Protein AF-A0A7K3HJC7-F1 (afdb_monomer_lite)

Structure (mmCIF, N/CA/C/O backbone):
data_AF-A0A7K3HJC7-F1
#
_entry.id   AF-A0A7K3HJC7-F1
#
loop_
_atom_site.group_PDB
_atom_site.id
_atom_site.type_symbol
_atom_site.label_atom_id
_atom_site.label_alt_id
_atom_site.label_comp_id
_atom_site.label_asym_id
_atom_site.label_entity_id
_atom_site.label_seq_id
_atom_site.pdbx_PDB_ins_code
_atom_site.Cartn_x
_atom_site.Cartn_y
_atom_site.Cartn_z
_atom_site.occupancy
_atom_site.B_iso_or_equiv
_atom_site.auth_seq_id
_atom_site.auth_comp_id
_atom_site.auth_asym_id
_atom_site.auth_atom_id
_atom_site.pdbx_PDB_model_num
ATOM 1 N N . ASP A 1 1 ? 3.211 -2.431 -19.315 1.00 80.19 1 ASP A N 1
ATOM 2 C CA . ASP A 1 1 ? 4.679 -2.228 -19.424 1.00 80.19 1 ASP A CA 1
ATOM 3 C C . ASP A 1 1 ? 5.246 -1.878 -18.039 1.00 80.19 1 ASP A C 1
ATOM 5 O O . ASP A 1 1 ? 4.480 -1.827 -17.083 1.00 80.19 1 ASP A O 1
ATOM 9 N N . ARG A 1 2 ? 6.568 -1.691 -17.899 1.00 78.19 2 ARG A N 1
ATOM 10 C CA . ARG A 1 2 ? 7.222 -1.431 -16.596 1.00 78.19 2 ARG A CA 1
ATOM 11 C C . ARG A 1 2 ? 6.941 -0.039 -16.025 1.00 78.19 2 ARG A C 1
ATOM 13 O O . ARG A 1 2 ? 6.992 0.123 -14.810 1.00 78.19 2 ARG A O 1
ATOM 20 N N . VAL A 1 3 ? 6.686 0.950 -16.882 1.00 81.50 3 VAL A N 1
ATOM 21 C CA . VAL A 1 3 ? 6.352 2.312 -16.448 1.00 81.50 3 VAL A CA 1
ATOM 22 C C . VAL A 1 3 ? 4.957 2.299 -15.837 1.00 81.50 3 VAL A C 1
ATOM 24 O O . VAL A 1 3 ? 4.801 2.723 -14.697 1.00 81.50 3 VAL A O 1
ATOM 27 N N . GLY A 1 4 ? 3.988 1.686 -16.524 1.00 84.00 4 GLY A N 1
ATOM 28 C CA . GLY A 1 4 ? 2.632 1.524 -15.998 1.00 84.00 4 GLY A CA 1
ATOM 29 C C . GLY A 1 4 ? 2.582 0.739 -14.682 1.00 84.00 4 GLY A C 1
ATOM 30 O O . GLY A 1 4 ? 1.833 1.106 -13.782 1.00 84.00 4 GLY A O 1
ATOM 31 N N . TYR A 1 5 ? 3.420 -0.294 -14.522 1.00 82.56 5 TYR A N 1
ATOM 32 C CA . TYR A 1 5 ? 3.522 -1.014 -13.245 1.00 82.56 5 TYR A CA 1
ATOM 33 C C . TYR A 1 5 ? 4.032 -0.111 -12.113 1.00 82.56 5 TYR A C 1
ATOM 35 O O . TYR A 1 5 ? 3.438 -0.083 -11.043 1.00 82.56 5 TYR A O 1
ATOM 43 N N . ALA A 1 6 ? 5.090 0.672 -12.352 1.00 82.19 6 ALA A N 1
ATOM 44 C CA . ALA A 1 6 ? 5.634 1.584 -11.344 1.00 82.19 6 ALA A CA 1
ATOM 45 C C . ALA A 1 6 ? 4.638 2.692 -10.947 1.00 82.19 6 ALA A C 1
ATOM 47 O O . ALA A 1 6 ? 4.581 3.094 -9.786 1.00 82.19 6 ALA A O 1
ATOM 48 N N . GLU A 1 7 ? 3.835 3.185 -11.893 1.00 85.38 7 GLU A N 1
ATOM 49 C CA . GLU A 1 7 ? 2.774 4.154 -11.600 1.00 85.38 7 GLU A CA 1
ATOM 50 C C . GLU A 1 7 ? 1.647 3.544 -10.759 1.00 85.38 7 GLU A C 1
ATOM 52 O O . GLU A 1 7 ? 1.193 4.178 -9.803 1.00 85.38 7 GLU A O 1
ATOM 57 N N . ALA A 1 8 ? 1.226 2.316 -11.083 1.00 87.75 8 ALA A N 1
ATOM 58 C CA . ALA A 1 8 ? 0.211 1.586 -10.329 1.00 87.75 8 ALA A CA 1
ATOM 59 C C . ALA A 1 8 ? 0.679 1.260 -8.901 1.00 87.75 8 ALA A C 1
ATOM 61 O O . ALA A 1 8 ? -0.057 1.503 -7.946 1.00 87.75 8 ALA A O 1
ATOM 62 N N . ASP A 1 9 ? 1.920 0.795 -8.751 1.00 86.25 9 ASP A N 1
ATOM 63 C CA . ASP A 1 9 ? 2.560 0.516 -7.462 1.00 86.25 9 ASP A CA 1
ATOM 64 C C . ASP A 1 9 ? 2.619 1.769 -6.567 1.00 86.25 9 ASP A C 1
ATOM 66 O O . ASP A 1 9 ? 2.235 1.743 -5.394 1.00 86.25 9 ASP A O 1
ATOM 70 N N . ARG A 1 10 ? 2.986 2.922 -7.139 1.00 85.75 10 ARG A N 1
ATOM 71 C CA . ARG A 1 10 ? 2.956 4.200 -6.415 1.00 85.75 10 ARG A CA 1
ATOM 72 C C . ARG A 1 10 ? 1.544 4.585 -5.973 1.00 85.75 10 ARG A C 1
ATOM 74 O O . ARG A 1 10 ? 1.345 5.009 -4.833 1.00 85.75 10 ARG A O 1
ATOM 81 N N . ALA A 1 11 ? 0.564 4.458 -6.869 1.00 89.44 11 ALA A N 1
ATOM 82 C CA . ALA A 1 11 ? -0.828 4.776 -6.560 1.00 89.44 11 ALA A CA 1
ATOM 83 C C . ALA A 1 11 ? -1.371 3.890 -5.427 1.00 89.44 11 ALA A C 1
ATOM 85 O O . ALA A 1 11 ? -2.051 4.396 -4.531 1.00 89.44 11 ALA A O 1
ATOM 86 N N . PHE A 1 12 ? -1.013 2.602 -5.427 1.00 89.19 12 PHE A N 1
ATOM 87 C CA . PHE A 1 12 ? -1.333 1.661 -4.358 1.00 89.19 12 PHE A CA 1
ATOM 88 C C . PHE A 1 12 ? -0.768 2.119 -3.007 1.00 89.19 12 PHE A C 1
ATOM 90 O O . PHE A 1 12 ? -1.528 2.291 -2.052 1.00 89.19 12 PHE A O 1
ATOM 97 N N . HIS A 1 13 ? 0.535 2.407 -2.933 1.00 90.50 13 HIS A N 1
ATOM 98 C CA . HIS A 1 13 ? 1.186 2.852 -1.696 1.00 90.50 13 HIS A CA 1
ATOM 99 C C . HIS A 1 13 ? 0.575 4.143 -1.140 1.00 90.50 13 HIS A C 1
ATOM 101 O O . HIS A 1 13 ? 0.312 4.250 0.061 1.00 90.50 13 HIS A O 1
ATOM 107 N N . HIS A 1 14 ? 0.309 5.125 -2.005 1.00 89.31 14 HIS A N 1
ATOM 108 C CA . HIS A 1 14 ? -0.335 6.367 -1.587 1.00 89.31 14 HIS A CA 1
ATOM 109 C C . HIS A 1 14 ? -1.754 6.118 -1.045 1.00 89.31 14 HIS A C 1
ATOM 111 O O . HIS A 1 14 ? -2.123 6.675 -0.004 1.00 89.31 14 HIS A O 1
ATOM 117 N N . ALA A 1 15 ? -2.551 5.279 -1.717 1.00 90.44 15 ALA A N 1
ATOM 118 C CA . ALA A 1 15 ? -3.895 4.922 -1.265 1.00 90.44 15 ALA A CA 1
ATOM 119 C C . ALA A 1 15 ? -3.861 4.210 0.096 1.00 90.44 15 ALA A C 1
ATOM 121 O O . ALA A 1 15 ? -4.600 4.598 1.001 1.00 90.44 15 ALA A O 1
ATOM 122 N N . LEU A 1 16 ? -2.947 3.253 0.274 1.00 89.19 16 LEU A N 1
ATOM 123 C CA . LEU A 1 16 ? -2.763 2.520 1.524 1.00 89.19 16 LEU A CA 1
ATOM 124 C C . LEU A 1 16 ? -2.442 3.455 2.696 1.00 89.19 16 LEU A C 1
ATOM 126 O O . LEU A 1 16 ? -3.100 3.407 3.734 1.00 89.19 16 LEU A O 1
ATOM 130 N N . LEU A 1 17 ? -1.468 4.355 2.529 1.00 89.88 17 LEU A N 1
ATOM 131 C CA . LEU A 1 17 ? -1.102 5.314 3.577 1.00 89.88 17 LEU A CA 1
ATOM 132 C C . LEU A 1 17 ? -2.226 6.313 3.870 1.00 89.88 17 LEU A C 1
ATOM 134 O O . LEU A 1 17 ? -2.381 6.749 5.013 1.00 89.88 17 LEU A O 1
ATOM 138 N N . SER A 1 18 ? -3.039 6.648 2.867 1.00 90.75 18 SER A N 1
ATOM 139 C CA . SER A 1 18 ? -4.189 7.543 3.029 1.00 90.75 18 SER A CA 1
ATOM 140 C C . SER A 1 18 ? -5.280 6.950 3.929 1.00 90.75 18 SER A C 1
ATOM 142 O O . SER A 1 18 ? -5.979 7.713 4.598 1.00 90.75 18 SER A O 1
ATOM 144 N N . LEU A 1 19 ? -5.383 5.616 4.035 1.00 88.19 19 LEU A N 1
ATOM 145 C CA . LEU A 1 19 ? -6.319 4.944 4.952 1.00 88.19 19 LEU A CA 1
ATOM 146 C C . LEU A 1 19 ? -6.032 5.242 6.429 1.00 88.19 19 LEU A C 1
ATOM 148 O O . LEU A 1 19 ? -6.939 5.178 7.253 1.00 88.19 19 LEU A O 1
ATOM 152 N N . SER A 1 20 ? -4.800 5.631 6.776 1.00 86.12 20 SER A N 1
ATOM 153 C CA . SER A 1 20 ? -4.452 6.024 8.149 1.00 86.12 20 SER A CA 1
ATOM 154 C C . SER A 1 20 ? -5.127 7.325 8.609 1.00 86.12 20 SER A C 1
ATOM 156 O O . SER A 1 20 ? -5.047 7.677 9.785 1.00 86.12 20 SER A O 1
ATOM 158 N N . GLY A 1 21 ? -5.710 8.100 7.686 1.00 90.12 21 GLY A N 1
ATOM 159 C CA . GLY A 1 21 ? -6.186 9.462 7.947 1.00 90.12 21 GLY A CA 1
ATOM 160 C C . GLY A 1 21 ? -5.058 10.482 8.164 1.00 90.12 21 GLY A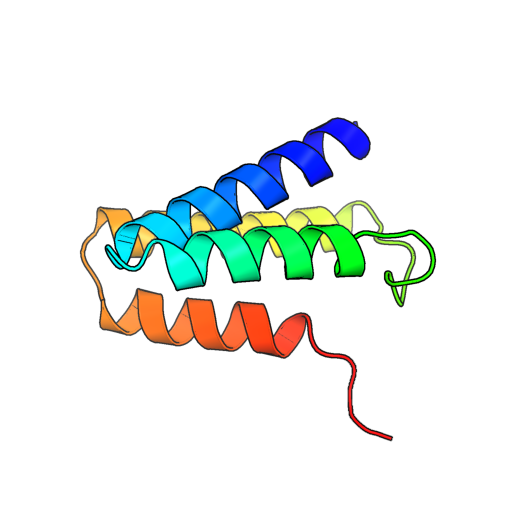 C 1
ATOM 161 O O . GLY A 1 21 ? -5.321 11.678 8.303 1.00 90.12 21 GLY A O 1
ATOM 162 N N . ASN A 1 22 ? -3.791 10.054 8.156 1.00 92.38 22 ASN A N 1
ATOM 163 C CA . ASN A 1 22 ? -2.639 10.926 8.331 1.00 92.38 22 ASN A CA 1
ATOM 164 C C . ASN A 1 22 ? -2.136 11.443 6.977 1.00 92.38 22 ASN A C 1
ATOM 166 O O . ASN A 1 22 ? -1.314 10.827 6.298 1.00 92.38 22 ASN A O 1
ATOM 170 N N . ARG A 1 23 ? -2.597 12.640 6.605 1.00 89.50 23 ARG A N 1
ATOM 171 C CA . ARG A 1 23 ? -2.217 13.284 5.340 1.00 89.50 23 ARG A CA 1
ATOM 172 C C . ARG A 1 23 ? -0.710 13.532 5.210 1.00 89.50 23 ARG A C 1
ATOM 174 O O . ARG A 1 23 ? -0.181 13.452 4.106 1.00 89.50 23 ARG A O 1
ATOM 181 N N . GLN A 1 24 ? -0.019 13.848 6.308 1.00 90.75 24 GLN A N 1
ATOM 182 C CA . GLN A 1 24 ? 1.431 14.077 6.274 1.00 90.75 24 GLN A CA 1
ATOM 183 C C . GLN A 1 24 ? 2.185 12.784 5.963 1.00 90.75 24 GLN A C 1
ATOM 185 O O . GLN A 1 24 ? 3.110 12.799 5.156 1.00 90.75 24 GLN A O 1
ATOM 190 N N . LEU A 1 25 ? 1.746 11.663 6.541 1.00 89.56 25 LEU A N 1
ATOM 191 C CA . LEU A 1 25 ? 2.317 10.352 6.253 1.00 89.56 25 LEU A CA 1
ATOM 192 C C . LEU A 1 25 ? 2.168 9.985 4.771 1.00 89.56 25 LEU A C 1
ATOM 194 O O . LEU A 1 25 ? 3.151 9.587 4.153 1.00 89.56 25 LEU A O 1
ATOM 198 N N . ALA A 1 26 ? 0.978 10.166 4.191 1.00 89.44 26 ALA A N 1
ATOM 199 C CA . ALA A 1 26 ? 0.742 9.868 2.776 1.00 89.44 26 ALA A CA 1
ATOM 200 C C . ALA A 1 26 ? 1.631 10.711 1.840 1.00 89.44 26 ALA A C 1
ATOM 202 O O . ALA A 1 26 ? 2.224 10.175 0.906 1.00 89.44 26 ALA A O 1
ATOM 203 N N . LEU A 1 27 ? 1.789 12.010 2.129 1.00 88.62 27 LEU A N 1
ATOM 204 C CA . LEU A 1 27 ? 2.645 12.911 1.345 1.00 88.62 27 LEU A CA 1
ATOM 205 C C . LEU A 1 27 ? 4.128 12.533 1.427 1.00 88.62 27 LEU A C 1
ATOM 207 O O . LEU A 1 27 ? 4.817 12.484 0.410 1.00 88.62 27 LEU A O 1
ATOM 211 N N . ILE A 1 28 ? 4.628 12.271 2.637 1.00 89.19 28 ILE A N 1
ATOM 212 C CA . ILE A 1 28 ? 6.031 11.892 2.843 1.00 89.19 28 ILE A CA 1
ATOM 213 C C . ILE A 1 28 ? 6.303 10.522 2.213 1.00 89.19 28 ILE A C 1
ATOM 215 O O . ILE A 1 28 ? 7.336 10.342 1.572 1.00 89.19 28 ILE A O 1
ATOM 219 N N . GLY A 1 29 ? 5.374 9.574 2.359 1.00 85.75 29 GLY A N 1
ATOM 220 C CA . GLY A 1 29 ? 5.478 8.241 1.774 1.00 85.75 29 GLY A CA 1
ATOM 221 C C . GLY A 1 29 ? 5.568 8.263 0.249 1.00 85.75 29 GLY A C 1
ATOM 222 O O . GLY A 1 29 ? 6.480 7.647 -0.300 1.00 85.75 29 GLY A O 1
ATOM 223 N N . ASP A 1 30 ? 4.695 9.015 -0.430 1.00 85.62 30 ASP A N 1
ATOM 224 C CA . ASP A 1 30 ? 4.735 9.157 -1.896 1.00 85.62 30 ASP A CA 1
ATOM 225 C C . ASP A 1 30 ? 6.066 9.758 -2.374 1.00 85.62 30 ASP A C 1
ATOM 227 O O . ASP A 1 30 ? 6.701 9.241 -3.295 1.00 85.62 30 ASP A O 1
ATOM 231 N N . GLU A 1 31 ? 6.553 10.801 -1.698 1.00 86.19 31 GLU A N 1
ATOM 232 C CA . GLU A 1 31 ? 7.826 11.435 -2.048 1.00 86.19 31 GLU A CA 1
ATOM 233 C C . GLU A 1 31 ? 9.029 10.501 -1.830 1.00 86.19 31 GLU A C 1
ATOM 235 O O . GLU A 1 31 ? 9.943 10.460 -2.660 1.00 86.19 31 GLU A O 1
ATOM 240 N N . LEU A 1 32 ? 9.043 9.722 -0.742 1.00 84.19 32 LEU A N 1
ATOM 241 C CA . LEU A 1 32 ? 10.085 8.720 -0.492 1.00 84.19 32 LEU A CA 1
ATOM 242 C C . LEU A 1 32 ? 1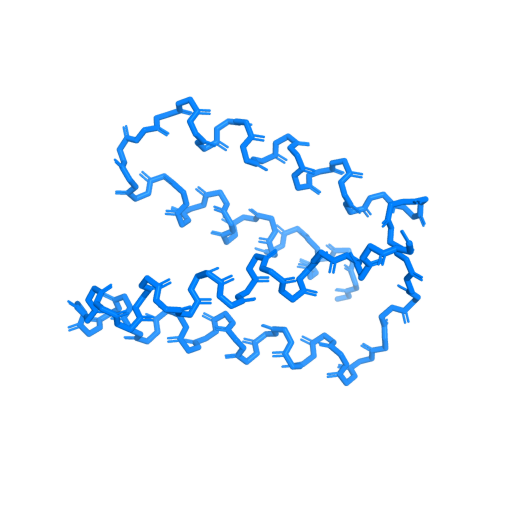0.059 7.612 -1.547 1.00 84.19 32 LEU A C 1
ATOM 244 O O . LEU A 1 32 ? 11.105 7.254 -2.093 1.00 84.19 32 LEU A O 1
ATOM 248 N N . HIS A 1 33 ? 8.870 7.112 -1.872 1.00 82.25 33 HIS A N 1
ATOM 249 C CA . HIS A 1 33 ? 8.679 6.068 -2.868 1.00 82.25 33 HIS A CA 1
ATOM 250 C C . HIS A 1 33 ? 9.136 6.538 -4.260 1.00 82.25 33 HIS A C 1
ATOM 252 O O . HIS A 1 33 ? 9.919 5.857 -4.926 1.00 82.25 33 HIS A O 1
ATOM 258 N N . ARG A 1 34 ? 8.777 7.769 -4.655 1.00 81.19 34 ARG A N 1
ATOM 259 C CA . ARG A 1 34 ? 9.239 8.408 -5.900 1.00 81.19 34 ARG A CA 1
ATOM 260 C C . ARG A 1 34 ? 10.766 8.482 -5.995 1.00 81.19 34 ARG A C 1
ATOM 262 O O . ARG A 1 34 ? 11.325 8.257 -7.067 1.00 81.19 34 ARG A O 1
ATOM 269 N N . ARG A 1 35 ? 11.456 8.795 -4.893 1.00 80.25 35 ARG A N 1
ATOM 270 C CA . ARG A 1 35 ? 12.931 8.837 -4.849 1.00 80.25 35 ARG A CA 1
ATOM 271 C C . ARG A 1 35 ? 13.550 7.440 -4.941 1.00 80.25 35 ARG A C 1
ATOM 273 O O . ARG A 1 35 ? 14.539 7.268 -5.657 1.00 80.25 35 ARG A O 1
ATOM 280 N N . GLY A 1 36 ? 12.961 6.454 -4.265 1.00 74.06 36 GLY A N 1
ATOM 281 C CA . GLY A 1 36 ? 13.420 5.060 -4.279 1.00 74.06 36 GLY A CA 1
ATOM 282 C C . GLY A 1 36 ? 13.277 4.378 -5.645 1.00 74.06 36 GLY A C 1
ATOM 283 O O . GLY A 1 36 ? 14.146 3.609 -6.043 1.00 74.06 36 GLY A O 1
ATOM 284 N N . GLN A 1 37 ? 12.239 4.733 -6.407 1.00 71.44 37 GLN A N 1
ATOM 285 C CA . GLN A 1 37 ? 11.961 4.194 -7.747 1.00 71.44 37 GLN A CA 1
ATOM 286 C C . GLN A 1 37 ? 12.926 4.697 -8.845 1.00 71.44 37 GLN A C 1
ATOM 288 O O . GLN A 1 37 ? 12.864 4.229 -9.987 1.00 71.44 37 GLN A O 1
ATOM 293 N N . THR A 1 38 ? 13.827 5.643 -8.542 1.00 65.81 38 THR A N 1
ATOM 294 C CA . THR A 1 38 ? 14.822 6.117 -9.518 1.00 65.81 38 THR A CA 1
ATOM 295 C C . THR A 1 38 ? 15.769 4.981 -9.938 1.00 65.81 38 THR A C 1
ATOM 297 O O . THR A 1 38 ? 16.078 4.112 -9.124 1.00 65.81 38 THR A O 1
ATOM 300 N N . PRO A 1 39 ? 16.294 4.964 -11.181 1.00 60.25 39 PRO A N 1
ATOM 301 C CA . PRO A 1 39 ? 17.236 3.928 -11.623 1.00 60.25 39 PRO A CA 1
ATOM 302 C C . PRO A 1 39 ? 18.475 3.799 -10.725 1.00 60.25 39 PRO A C 1
ATOM 304 O O . PRO A 1 39 ? 19.021 2.713 -10.595 1.00 60.25 39 PRO A O 1
ATOM 307 N N . ALA A 1 40 ? 18.893 4.901 -10.094 1.00 58.62 40 ALA A N 1
ATOM 308 C CA . ALA A 1 40 ? 19.984 4.932 -9.122 1.00 58.62 40 ALA A CA 1
ATOM 309 C C . ALA A 1 40 ? 19.576 4.432 -7.720 1.00 58.62 40 ALA A C 1
ATOM 311 O O . ALA A 1 40 ? 20.437 4.024 -6.947 1.00 58.62 40 ALA A O 1
ATOM 312 N N . GLY A 1 41 ? 18.281 4.478 -7.384 1.00 56.81 41 GLY A N 1
ATOM 313 C CA . GLY A 1 41 ? 17.713 3.956 -6.138 1.00 56.81 41 GLY A CA 1
ATOM 314 C C . GLY A 1 41 ? 17.349 2.470 -6.205 1.00 56.81 41 GLY A C 1
ATOM 315 O O . GLY A 1 41 ? 17.407 1.778 -5.189 1.00 56.81 41 GLY A O 1
ATOM 316 N N . ARG A 1 42 ? 17.048 1.945 -7.401 1.00 60.44 42 ARG A N 1
ATOM 317 C CA . ARG A 1 42 ? 16.822 0.512 -7.618 1.00 60.44 42 ARG A CA 1
ATOM 318 C C . ARG A 1 42 ? 18.142 -0.249 -7.543 1.00 60.44 42 ARG A C 1
ATOM 320 O O . ARG A 1 42 ? 18.959 -0.216 -8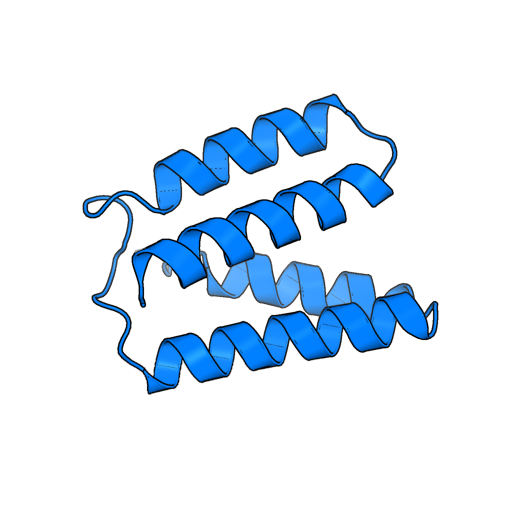.456 1.00 60.44 42 ARG A O 1
ATOM 327 N N . THR A 1 43 ? 18.329 -0.987 -6.454 1.00 56.12 43 THR A N 1
ATOM 328 C CA . THR A 1 43 ? 19.548 -1.766 -6.182 1.00 56.12 43 THR A CA 1
ATOM 329 C C . THR A 1 43 ? 19.699 -2.986 -7.105 1.00 56.12 43 THR A C 1
ATOM 331 O O . THR A 1 43 ? 20.760 -3.608 -7.143 1.00 56.12 43 THR A O 1
ATOM 334 N N . ARG A 1 44 ? 18.657 -3.342 -7.873 1.00 56.09 44 ARG A N 1
ATOM 335 C CA . ARG A 1 44 ? 18.670 -4.449 -8.835 1.00 56.09 44 ARG A CA 1
ATOM 336 C C . ARG A 1 44 ? 17.704 -4.175 -9.990 1.00 56.09 44 ARG A C 1
ATOM 338 O O . ARG A 1 44 ? 16.646 -3.582 -9.793 1.00 56.09 44 ARG A O 1
ATOM 345 N N . ALA A 1 45 ? 18.051 -4.627 -11.195 1.00 57.66 45 ALA A N 1
ATOM 346 C CA . ALA A 1 45 ? 17.093 -4.705 -12.291 1.00 57.66 45 ALA A CA 1
ATOM 347 C C . ALA A 1 45 ? 16.054 -5.784 -11.946 1.00 57.66 45 ALA A C 1
ATOM 349 O O . ALA A 1 45 ? 16.394 -6.964 -11.918 1.00 57.66 45 ALA A O 1
ATOM 350 N N . THR A 1 46 ? 14.818 -5.385 -11.650 1.00 67.00 46 THR A N 1
ATOM 351 C CA . THR A 1 46 ? 13.715 -6.313 -11.377 1.00 67.00 46 THR A CA 1
ATOM 352 C C . THR A 1 46 ? 13.311 -7.031 -12.667 1.00 67.00 46 THR A C 1
ATOM 354 O O . THR A 1 46 ? 13.005 -6.409 -13.695 1.00 67.00 46 THR A O 1
ATOM 357 N N . GLY A 1 47 ? 13.396 -8.361 -12.650 1.00 77.19 47 GLY A N 1
ATOM 358 C CA . GLY A 1 47 ? 12.869 -9.222 -13.698 1.00 77.19 47 GLY A CA 1
ATOM 359 C C . GLY A 1 47 ? 11.360 -9.403 -13.542 1.00 77.19 47 GLY A C 1
ATOM 360 O O . GLY A 1 47 ? 10.735 -8.902 -12.611 1.00 77.19 47 GLY A O 1
ATOM 361 N N . THR A 1 48 ? 10.740 -10.106 -14.490 1.00 81.62 48 THR A N 1
ATOM 362 C CA . THR A 1 48 ? 9.289 -10.352 -14.452 1.00 81.62 48 THR A CA 1
ATOM 363 C C . THR A 1 48 ? 8.882 -11.192 -13.238 1.00 81.62 48 THR A C 1
ATOM 365 O O . THR A 1 48 ? 7.800 -10.987 -12.704 1.00 81.62 48 THR A O 1
ATOM 368 N N . ALA A 1 49 ? 9.736 -12.117 -12.789 1.00 81.00 49 ALA A N 1
ATOM 369 C CA . ALA A 1 49 ? 9.448 -12.972 -11.639 1.00 81.00 49 ALA A CA 1
ATOM 370 C C . ALA A 1 49 ? 9.416 -12.177 -10.325 1.00 81.00 49 ALA A C 1
ATOM 372 O O . ALA A 1 49 ? 8.514 -12.378 -9.520 1.00 81.00 49 ALA A O 1
ATOM 373 N N . GLU A 1 50 ? 10.349 -11.241 -10.139 1.00 80.00 50 GLU A N 1
ATOM 374 C CA . GLU A 1 50 ? 10.373 -10.357 -8.973 1.00 80.00 50 GLU A CA 1
ATOM 375 C C . GLU A 1 50 ? 9.146 -9.436 -8.947 1.00 80.00 50 GLU A C 1
ATOM 377 O O . GLU A 1 50 ? 8.496 -9.324 -7.915 1.00 80.00 50 GLU A O 1
ATOM 382 N N . LEU A 1 51 ? 8.759 -8.868 -10.096 1.00 80.44 51 LEU A N 1
ATOM 383 C CA . LEU A 1 51 ? 7.541 -8.050 -10.199 1.00 80.44 51 LEU A CA 1
ATOM 384 C C . LEU A 1 51 ? 6.270 -8.853 -9.882 1.00 80.44 51 LEU A C 1
ATOM 386 O O . LEU A 1 51 ? 5.339 -8.332 -9.280 1.00 80.44 51 LEU A O 1
ATOM 390 N N . LEU A 1 52 ? 6.213 -10.126 -10.283 1.00 85.56 52 LEU A N 1
ATOM 391 C CA . LEU A 1 52 ? 5.081 -10.995 -9.953 1.00 85.56 52 LEU A CA 1
ATOM 392 C C . LEU A 1 52 ? 5.029 -11.337 -8.460 1.00 85.56 52 LEU A C 1
ATOM 394 O O . LEU A 1 52 ? 3.935 -11.428 -7.909 1.00 85.56 52 LEU A O 1
ATOM 398 N N . ALA A 1 53 ? 6.183 -11.515 -7.813 1.00 84.75 53 ALA A N 1
ATOM 399 C CA . ALA A 1 53 ? 6.251 -11.736 -6.371 1.00 84.75 53 ALA A CA 1
ATOM 400 C C . ALA A 1 53 ? 5.777 -10.494 -5.596 1.00 84.75 53 ALA A C 1
ATOM 402 O O . ALA A 1 53 ? 4.905 -10.618 -4.741 1.00 84.75 53 ALA A O 1
ATOM 403 N N . GLU A 1 54 ? 6.251 -9.300 -5.970 1.00 82.75 54 GLU A N 1
ATOM 404 C CA . GLU A 1 54 ? 5.787 -8.027 -5.395 1.00 82.75 54 GLU A CA 1
ATOM 405 C C . GLU A 1 54 ? 4.267 -7.849 -5.567 1.00 82.75 54 GLU A C 1
ATOM 407 O O . GLU A 1 54 ? 3.557 -7.541 -4.611 1.00 82.75 54 GLU A O 1
ATOM 412 N N . ALA A 1 55 ? 3.737 -8.123 -6.764 1.00 87.12 55 ALA A N 1
ATOM 413 C CA . ALA A 1 55 ? 2.301 -8.035 -7.022 1.00 87.12 55 ALA A CA 1
ATOM 414 C C . ALA A 1 55 ? 1.479 -9.033 -6.182 1.00 87.12 55 ALA A C 1
ATOM 416 O O . ALA A 1 55 ? 0.338 -8.745 -5.812 1.00 87.12 55 ALA A O 1
ATOM 417 N N . ALA A 1 56 ? 2.024 -10.215 -5.884 1.00 89.56 56 ALA A N 1
ATOM 418 C CA . ALA A 1 56 ? 1.366 -11.187 -5.015 1.00 89.56 56 ALA A CA 1
ATOM 419 C C . ALA A 1 56 ? 1.280 -10.683 -3.564 1.00 89.56 56 ALA A C 1
ATOM 421 O O . ALA A 1 56 ? 0.234 -10.838 -2.933 1.00 89.56 56 ALA A O 1
ATOM 422 N N . GLU A 1 57 ? 2.327 -10.022 -3.063 1.00 89.38 57 GLU A N 1
ATOM 423 C CA . GLU A 1 57 ? 2.314 -9.380 -1.742 1.00 89.38 57 GLU A CA 1
ATOM 424 C C . GLU A 1 57 ? 1.259 -8.265 -1.659 1.00 89.38 57 GLU A C 1
ATOM 426 O O . GLU A 1 57 ? 0.507 -8.198 -0.684 1.00 89.38 57 GLU A O 1
ATOM 431 N N . HIS A 1 58 ? 1.138 -7.425 -2.696 1.00 92.62 58 HIS A N 1
ATOM 432 C CA . HIS A 1 58 ? 0.104 -6.380 -2.744 1.00 92.62 58 HIS A CA 1
ATOM 433 C C . HIS A 1 58 ? -1.310 -6.955 -2.706 1.00 92.62 58 HIS A C 1
ATOM 435 O O . HIS A 1 58 ? -2.157 -6.440 -1.976 1.00 92.62 58 HIS A O 1
ATOM 441 N N . ASN A 1 59 ? -1.565 -8.035 -3.449 1.00 92.38 59 ASN A N 1
ATOM 442 C CA . ASN A 1 59 ? -2.869 -8.699 -3.435 1.00 92.38 59 ASN A CA 1
ATOM 443 C C . ASN A 1 59 ? -3.188 -9.294 -2.058 1.00 92.38 59 ASN A C 1
ATOM 445 O O . ASN A 1 59 ? -4.289 -9.083 -1.558 1.00 92.38 59 ASN A O 1
ATOM 449 N N . ALA A 1 60 ? -2.221 -9.938 -1.398 1.00 94.00 60 ALA A N 1
ATOM 450 C CA . ALA A 1 60 ? -2.416 -10.456 -0.043 1.00 94.00 60 ALA A CA 1
ATOM 451 C C . ALA A 1 60 ? -2.786 -9.342 0.956 1.00 94.00 60 ALA A C 1
ATOM 453 O O . ALA A 1 60 ? -3.641 -9.528 1.824 1.00 94.00 60 ALA A O 1
ATOM 454 N N . LEU A 1 61 ? -2.184 -8.158 0.811 1.00 92.69 61 LEU A N 1
ATOM 455 C CA . LEU A 1 61 ? -2.501 -7.005 1.649 1.00 92.69 61 LEU A CA 1
ATOM 456 C C . LEU A 1 61 ? -3.905 -6.442 1.362 1.00 92.69 61 LEU A C 1
ATOM 458 O O . LEU A 1 61 ? -4.618 -6.063 2.293 1.00 92.69 61 LEU A O 1
ATOM 462 N N . LEU A 1 62 ? -4.327 -6.418 0.092 1.00 92.88 62 LEU A N 1
ATOM 463 C CA . LEU A 1 62 ? -5.689 -6.033 -0.301 1.00 92.88 62 LEU A CA 1
ATOM 464 C C . LEU A 1 62 ? -6.742 -7.010 0.226 1.00 92.88 62 LEU A C 1
ATOM 466 O O . LEU A 1 62 ? -7.794 -6.567 0.691 1.00 92.88 62 LEU A O 1
ATOM 470 N N . ASP A 1 63 ? -6.459 -8.309 0.195 1.00 95.81 63 ASP A N 1
ATOM 471 C CA . ASP A 1 63 ? -7.347 -9.338 0.734 1.00 95.81 63 ASP A CA 1
ATOM 472 C C . ASP A 1 63 ? -7.524 -9.162 2.249 1.00 95.81 63 ASP A C 1
ATOM 474 O O . ASP A 1 63 ? -8.654 -9.138 2.742 1.00 95.81 63 ASP A O 1
ATOM 478 N N . ALA A 1 64 ? -6.429 -8.937 2.985 1.00 95.50 64 ALA A N 1
ATOM 479 C CA . ALA A 1 64 ? -6.469 -8.692 4.427 1.00 95.50 64 ALA A CA 1
ATOM 480 C C . ALA A 1 64 ? -7.245 -7.408 4.783 1.00 95.50 64 ALA A C 1
ATOM 482 O O . ALA A 1 64 ? -8.084 -7.418 5.687 1.00 95.50 64 ALA A O 1
ATOM 483 N N . LEU A 1 65 ? -7.031 -6.318 4.034 1.00 92.38 65 LEU A N 1
ATOM 484 C CA . LEU A 1 65 ? -7.803 -5.078 4.180 1.00 92.38 65 LEU A CA 1
ATOM 485 C C . LEU A 1 65 ? -9.293 -5.296 3.909 1.00 92.38 65 LEU A C 1
ATOM 487 O O . LEU A 1 65 ? -10.130 -4.812 4.669 1.00 92.38 65 LEU A O 1
ATOM 491 N N . SER A 1 66 ? -9.624 -6.034 2.847 1.00 94.06 66 SER A N 1
ATOM 492 C CA . SER A 1 66 ? -11.009 -6.322 2.455 1.00 94.06 66 SER A CA 1
ATOM 493 C C . SER A 1 66 ? -11.724 -7.204 3.480 1.00 94.06 66 SER A C 1
ATOM 495 O O . SER A 1 66 ? -12.919 -7.033 3.713 1.00 94.06 66 SER A O 1
ATOM 497 N N . ALA A 1 67 ? -10.990 -8.112 4.128 1.00 96.44 67 ALA A N 1
ATOM 498 C CA . ALA A 1 67 ? -11.476 -8.930 5.235 1.00 96.44 67 ALA A CA 1
ATOM 499 C C . ALA A 1 67 ? -11.543 -8.173 6.577 1.00 96.44 67 ALA A C 1
ATOM 501 O O . ALA A 1 67 ? -12.148 -8.670 7.527 1.00 96.44 67 ALA A O 1
ATOM 502 N N . GLY A 1 68 ? -10.933 -6.986 6.673 1.00 93.75 68 GLY A N 1
ATOM 503 C CA . GLY A 1 68 ? -10.824 -6.222 7.917 1.00 93.75 68 GLY A CA 1
ATOM 504 C C . GLY A 1 68 ? -9.854 -6.826 8.941 1.00 93.75 68 GLY A C 1
ATOM 505 O O . GLY A 1 68 ? -9.925 -6.476 10.119 1.00 93.75 68 GLY A O 1
ATOM 506 N N . ASP A 1 69 ? -8.954 -7.720 8.520 1.00 96.19 69 ASP A N 1
ATOM 507 C CA . ASP A 1 69 ? -7.959 -8.354 9.390 1.00 96.19 69 ASP A CA 1
ATOM 508 C C . ASP A 1 69 ? -6.766 -7.415 9.615 1.00 96.19 69 ASP A C 1
ATOM 510 O O . ASP A 1 69 ? -5.754 -7.441 8.913 1.00 96.19 69 ASP A O 1
ATOM 514 N N . THR A 1 70 ? -6.895 -6.539 10.60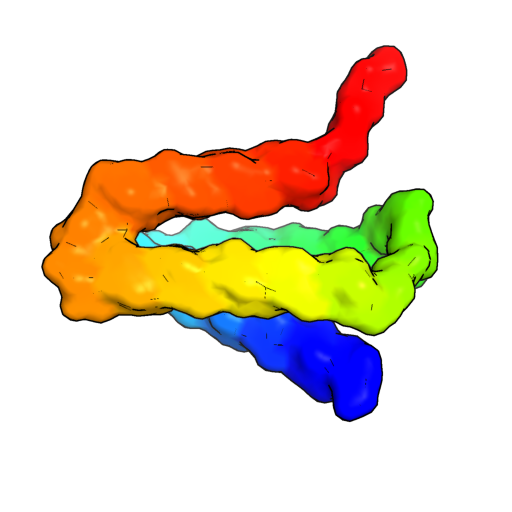8 1.00 91.50 70 THR A N 1
ATOM 515 C CA . THR A 1 70 ? -5.884 -5.518 10.907 1.00 91.50 70 THR A CA 1
ATOM 516 C C . THR A 1 70 ? -4.552 -6.100 11.381 1.00 91.50 70 THR A C 1
ATOM 518 O O . THR A 1 70 ? -3.515 -5.477 11.150 1.00 91.50 70 THR A O 1
ATOM 521 N N . ALA A 1 71 ? -4.554 -7.286 11.997 1.00 93.75 71 ALA A N 1
ATOM 522 C CA . ALA A 1 71 ? -3.334 -7.953 12.441 1.00 93.75 71 ALA A CA 1
ATOM 523 C C . ALA A 1 71 ? -2.529 -8.471 11.242 1.00 93.75 71 ALA A C 1
ATOM 525 O O . ALA A 1 71 ? -1.324 -8.221 11.154 1.00 93.75 71 ALA A O 1
ATOM 526 N N . ALA A 1 72 ? -3.205 -9.115 10.285 1.00 93.69 72 ALA A N 1
ATOM 527 C CA . ALA A 1 72 ? -2.582 -9.535 9.034 1.00 93.69 72 ALA A CA 1
ATOM 528 C C . ALA A 1 72 ? -2.071 -8.332 8.227 1.00 93.69 72 ALA A C 1
ATOM 530 O O . ALA A 1 72 ? -0.946 -8.362 7.731 1.00 93.69 72 ALA A O 1
ATOM 531 N N . VAL A 1 73 ? -2.847 -7.242 8.152 1.00 92.44 73 VAL A N 1
ATOM 532 C CA . VAL A 1 73 ? -2.419 -6.005 7.476 1.00 92.44 73 VAL A CA 1
ATOM 533 C C . VAL A 1 73 ? -1.150 -5.429 8.103 1.00 92.44 73 VAL A C 1
ATOM 535 O O . VAL A 1 73 ? -0.233 -5.063 7.369 1.00 92.44 73 VAL A O 1
ATOM 538 N N . GLU A 1 74 ? -1.057 -5.352 9.436 1.00 90.75 74 GLU A N 1
ATOM 539 C CA . GLU A 1 74 ? 0.153 -4.841 10.094 1.00 90.75 74 GLU A CA 1
ATOM 540 C C . GLU A 1 74 ? 1.373 -5.717 9.785 1.00 90.75 74 GLU A C 1
ATOM 542 O O . GLU A 1 74 ? 2.437 -5.188 9.443 1.00 90.75 74 GLU A O 1
ATOM 547 N N . GLN A 1 75 ? 1.229 -7.039 9.899 1.00 93.12 75 GLN A N 1
ATOM 548 C CA . GLN A 1 75 ? 2.320 -7.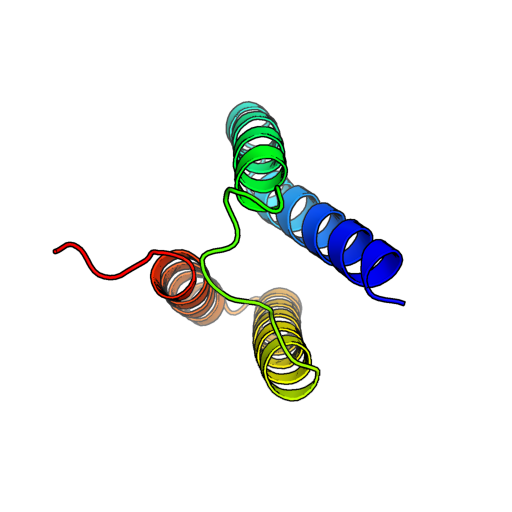972 9.636 1.00 93.12 75 GLN A CA 1
ATOM 549 C C . GLN A 1 75 ? 2.811 -7.850 8.187 1.00 93.12 75 GLN A C 1
ATOM 551 O O . GLN A 1 75 ? 3.995 -7.591 7.962 1.00 93.12 75 GLN A O 1
ATOM 556 N N . LEU A 1 76 ? 1.896 -7.960 7.221 1.00 91.75 76 LEU A N 1
ATOM 557 C CA . LEU A 1 76 ? 2.212 -7.898 5.794 1.00 91.75 76 LEU A CA 1
ATOM 558 C C . LEU A 1 76 ? 2.825 -6.545 5.413 1.00 91.75 76 LEU A C 1
ATOM 560 O O . LEU A 1 76 ? 3.815 -6.503 4.688 1.00 91.75 76 LEU A O 1
ATOM 564 N N . ALA A 1 77 ? 2.309 -5.432 5.947 1.00 88.38 77 ALA A N 1
ATOM 565 C CA . ALA A 1 77 ? 2.878 -4.111 5.686 1.00 88.38 77 ALA A CA 1
ATOM 566 C C . ALA A 1 77 ? 4.319 -3.993 6.213 1.00 88.38 77 ALA A C 1
ATOM 568 O O . ALA A 1 77 ? 5.193 -3.463 5.524 1.00 88.38 77 ALA A O 1
ATOM 569 N N . ARG A 1 78 ? 4.598 -4.490 7.426 1.00 87.69 78 ARG A N 1
ATOM 570 C CA . ARG A 1 78 ? 5.958 -4.477 7.993 1.00 87.69 78 ARG A CA 1
ATOM 571 C C . ARG A 1 78 ? 6.920 -5.313 7.159 1.00 87.69 78 ARG A C 1
ATOM 573 O O . ARG A 1 78 ? 8.030 -4.853 6.885 1.00 87.69 78 ARG A O 1
ATOM 580 N N . GLU A 1 79 ? 6.513 -6.513 6.764 1.00 87.25 79 GLU A N 1
ATOM 581 C CA . GLU A 1 79 ? 7.309 -7.391 5.904 1.00 87.25 79 GLU A CA 1
ATOM 582 C C . GLU A 1 79 ? 7.595 -6.714 4.556 1.00 87.25 79 GLU A C 1
ATOM 584 O O . GLU A 1 79 ? 8.759 -6.573 4.188 1.00 87.25 79 GLU A O 1
ATOM 589 N N . HIS A 1 80 ? 6.577 -6.147 3.906 1.00 85.19 80 HIS A N 1
ATOM 590 C CA . HIS A 1 80 ? 6.710 -5.461 2.618 1.00 85.19 80 HIS A CA 1
ATOM 591 C C . HIS A 1 80 ? 7.719 -4.294 2.657 1.00 85.19 80 HIS A C 1
ATOM 593 O O . HIS A 1 80 ? 8.647 -4.214 1.849 1.00 85.19 80 HIS A O 1
ATOM 599 N N . PHE A 1 81 ? 7.621 -3.409 3.658 1.00 76.38 81 PHE A N 1
ATOM 600 C CA . PHE A 1 81 ? 8.553 -2.279 3.792 1.00 76.38 81 PHE A CA 1
ATOM 601 C C . PHE A 1 81 ? 9.967 -2.694 4.224 1.00 76.38 81 PHE A C 1
ATOM 603 O O . PHE A 1 81 ? 10.934 -1.982 3.936 1.00 76.38 81 PHE A O 1
ATOM 610 N N . THR A 1 82 ? 10.116 -3.814 4.937 1.00 76.31 82 THR A N 1
ATOM 611 C CA . THR A 1 82 ? 11.436 -4.315 5.353 1.00 76.31 82 THR A CA 1
ATOM 612 C C . THR A 1 82 ? 12.129 -5.115 4.255 1.00 76.31 82 THR A C 1
ATOM 614 O O . THR A 1 82 ? 13.349 -5.000 4.139 1.00 76.31 82 THR A O 1
ATOM 617 N N . ALA A 1 83 ? 11.380 -5.832 3.415 1.00 67.00 83 ALA A N 1
ATOM 618 C CA . ALA A 1 83 ? 11.883 -6.520 2.227 1.00 67.00 83 ALA A CA 1
ATOM 619 C C . ALA A 1 83 ? 12.420 -5.535 1.173 1.00 67.00 83 ALA A C 1
ATOM 621 O O . ALA A 1 83 ? 13.435 -5.803 0.532 1.00 67.00 83 ALA A O 1
ATOM 622 N N . ALA A 1 84 ? 11.819 -4.344 1.071 1.00 60.75 84 ALA A N 1
ATOM 623 C CA . ALA A 1 84 ? 12.307 -3.255 0.221 1.00 60.75 84 ALA A CA 1
ATOM 624 C C . ALA A 1 84 ? 13.600 -2.579 0.736 1.00 60.75 84 ALA A C 1
ATOM 626 O O . ALA A 1 84 ? 14.207 -1.766 0.032 1.00 60.75 84 ALA A O 1
ATOM 627 N N . ARG A 1 85 ? 14.043 -2.877 1.968 1.00 54.38 85 ARG A N 1
ATOM 628 C CA . ARG A 1 85 ? 15.249 -2.287 2.564 1.00 54.38 85 ARG A CA 1
ATOM 629 C C . ARG A 1 85 ? 16.478 -3.142 2.222 1.00 54.38 85 ARG A C 1
ATOM 631 O O . ARG A 1 85 ? 16.516 -4.307 2.615 1.00 54.38 85 ARG A O 1
ATOM 638 N N . PRO A 1 86 ? 17.533 -2.595 1.585 1.00 47.12 86 PRO A N 1
ATOM 639 C CA . PRO A 1 86 ? 18.756 -3.360 1.365 1.00 47.12 86 PRO A CA 1
ATOM 640 C C . PRO A 1 86 ? 19.379 -3.778 2.713 1.00 47.12 86 PRO A C 1
ATOM 642 O O . PRO A 1 86 ? 19.297 -3.013 3.687 1.00 47.12 86 PRO A O 1
ATOM 645 N N . PRO A 1 87 ? 20.002 -4.972 2.801 1.00 37.94 87 PRO A N 1
ATOM 646 C CA . PRO A 1 87 ? 20.690 -5.397 4.014 1.00 37.94 87 PRO A CA 1
ATOM 647 C C . PRO A 1 87 ? 21.761 -4.362 4.372 1.00 37.94 87 PRO A C 1
ATOM 649 O O . PRO A 1 87 ? 22.506 -3.896 3.509 1.00 37.94 87 PRO A O 1
ATOM 652 N N . ARG A 1 88 ? 21.816 -3.964 5.648 1.00 39.41 88 ARG A N 1
ATOM 653 C CA . ARG A 1 88 ? 22.892 -3.096 6.137 1.00 39.41 88 ARG A CA 1
ATOM 654 C C . ARG A 1 88 ? 24.209 -3.873 6.060 1.00 39.41 88 ARG A C 1
ATOM 656 O O . ARG A 1 88 ? 24.290 -4.9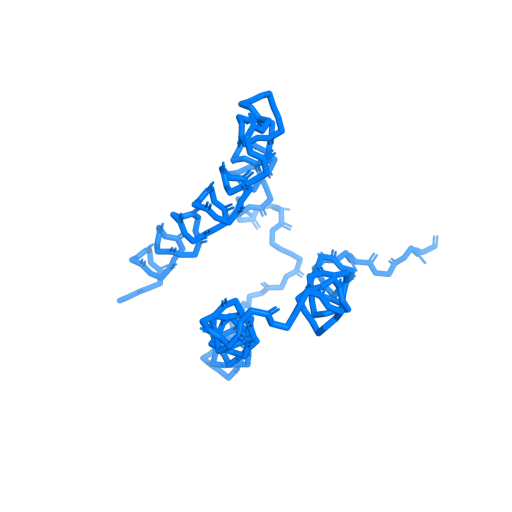46 6.654 1.00 39.41 88 ARG A O 1
ATOM 663 N N . ALA A 1 89 ? 25.173 -3.330 5.317 1.00 46.78 89 ALA A N 1
ATOM 664 C CA . ALA A 1 89 ? 26.574 -3.743 5.355 1.00 46.78 89 ALA A CA 1
ATOM 665 C C . ALA A 1 89 ? 27.225 -3.343 6.685 1.00 46.78 89 ALA A C 1
ATOM 667 O O . ALA A 1 89 ? 26.796 -2.308 7.255 1.00 46.78 89 ALA A O 1
#

Radius of gyration: 13.4 Å; chains: 1; bounding box: 38×27×32 Å

Foldseek 3Di:
DVVVLLVVVLVLQLVVQVVVVDPVSSVVRSVVSVVCPDPVNPPDDDDPVNSVVLVVLSVQLVVCVVVVVVVSNVVSVVCSVVVSDDDDD

pLDDT: mean 81.64, std 13.61, range [37.94, 96.44]

Secondary structure (DSSP, 8-state):
-HHHHHHHHHHHHHHHHHTTS-HHHHHHHHHHHHHHTSTTT-SS---HHHHHHHHHHHHHHHHHHHHT-HHHHHHHHHHHHHHTSPPP-

Sequence (89 aa):
DRVGYAEADRAFHHALLSLSGNRQLALIGDELHRRGQTPAGRTRATGTAELLAEAAEHNALLDALSAGDTAAVEQLAREHFTAARPPRA